Protein AF-A0A1B9KI71-F1 (afdb_monomer_lite)

Foldseek 3Di:
DDPVVLQVVLCDLFKQDFFDDPFKTKGFHVSVVCCCPVVVPPWDWAWDFDVVVVGDTTIMTMDTLVVVVVDPDPQWAADPGGIIHGRPDDDDPVVSVVVRVVVVVVNVVVVVD

pLDDT: mean 92.75, std 4.85, range [61.5, 97.44]

Sequence (113 aa):
MNITEKLKQSERIDNIYFYRERMFVQLYGVSLYLALEVLNLPLTIRIKRYKKLANKPILQAALLDKAMLNLDISGLTKTEFGYSLPNSRSVDLLVYRLWHDKQLKQLLFQERS

Radius of gyration: 13.67 Å; chains: 1; bounding box: 39×27×33 Å

Secondary structure (DSSP, 8-state):
--HHHHHHHHT-SSEEEEEEETTEEEE-HHHHHHHHHTS------EEEE-GGGTT-EEEEEEEEHHHHHTS--TT-EEETTEEEEE--SPP-HHHHHHHHHHHHHHHHHHTT-

Structure (mmCIF, N/CA/C/O backbone):
data_AF-A0A1B9KI71-F1
#
_entry.id   AF-A0A1B9KI71-F1
#
loop_
_atom_site.group_PDB
_atom_site.id
_atom_site.type_symbol
_atom_site.label_atom_id
_atom_site.label_alt_id
_atom_site.label_comp_id
_atom_site.label_asym_id
_atom_site.label_entity_id
_atom_site.label_seq_id
_atom_site.pdbx_PDB_ins_code
_atom_site.Cartn_x
_atom_site.Cartn_y
_atom_site.Cartn_z
_atom_site.occupancy
_atom_site.B_iso_or_equiv
_atom_site.auth_seq_id
_atom_site.auth_comp_id
_atom_site.auth_asym_id
_atom_site.auth_atom_id
_atom_site.pdbx_PDB_model_num
ATOM 1 N N . MET A 1 1 ? -1.049 -14.616 5.290 1.00 88.06 1 MET A N 1
ATOM 2 C CA . MET A 1 1 ? -1.067 -14.028 3.933 1.00 88.06 1 MET A CA 1
ATOM 3 C C . MET A 1 1 ? 0.348 -13.713 3.447 1.00 88.06 1 MET A C 1
ATOM 5 O O . MET A 1 1 ? 1.116 -13.091 4.180 1.00 88.06 1 MET A O 1
ATOM 9 N N . ASN A 1 2 ? 0.717 -14.162 2.247 1.00 92.31 2 ASN A N 1
ATOM 10 C CA . ASN A 1 2 ? 2.036 -13.955 1.638 1.00 92.31 2 ASN A CA 1
ATOM 11 C C . ASN A 1 2 ? 2.117 -12.635 0.835 1.00 92.31 2 ASN A C 1
ATOM 13 O O . ASN A 1 2 ? 1.109 -11.976 0.609 1.00 92.31 2 ASN A O 1
ATOM 17 N N . ILE A 1 3 ? 3.318 -12.221 0.406 1.00 93.38 3 ILE A N 1
ATOM 18 C CA . ILE A 1 3 ? 3.500 -10.932 -0.291 1.00 93.38 3 ILE A CA 1
ATOM 19 C C . ILE A 1 3 ? 2.774 -10.859 -1.644 1.00 93.38 3 ILE A C 1
ATOM 21 O O . ILE A 1 3 ? 2.236 -9.811 -1.976 1.00 93.38 3 ILE A O 1
ATOM 25 N N . THR A 1 4 ? 2.707 -11.952 -2.406 1.00 93.88 4 THR A N 1
ATOM 26 C CA . THR A 1 4 ? 2.015 -11.981 -3.704 1.00 93.88 4 THR A CA 1
ATOM 27 C C . THR A 1 4 ? 0.519 -11.743 -3.530 1.00 93.88 4 THR A C 1
ATOM 29 O O . THR A 1 4 ? -0.072 -10.942 -4.249 1.00 93.88 4 THR A O 1
ATOM 32 N N . GLU A 1 5 ? -0.082 -12.386 -2.528 1.00 94.81 5 GLU A N 1
ATOM 33 C CA . GLU A 1 5 ? -1.479 -12.162 -2.154 1.00 94.81 5 GLU A CA 1
ATOM 34 C C . GLU A 1 5 ? -1.703 -10.705 -1.742 1.00 94.81 5 GLU A C 1
ATOM 36 O O . GLU A 1 5 ? -2.700 -10.109 -2.144 1.00 94.81 5 GLU A O 1
ATOM 41 N N . LYS A 1 6 ? -0.781 -10.124 -0.956 1.00 95.31 6 LYS A N 1
ATOM 42 C CA . LYS A 1 6 ? -0.897 -8.740 -0.463 1.00 95.31 6 LYS A CA 1
ATOM 43 C C . LYS A 1 6 ? -0.898 -7.748 -1.609 1.00 95.31 6 LYS A C 1
ATOM 45 O O . LYS A 1 6 ? -1.751 -6.875 -1.649 1.00 95.31 6 LYS A O 1
ATOM 50 N N . LEU A 1 7 ? 0.007 -7.918 -2.570 1.00 94.38 7 LEU A N 1
ATOM 51 C CA . LEU A 1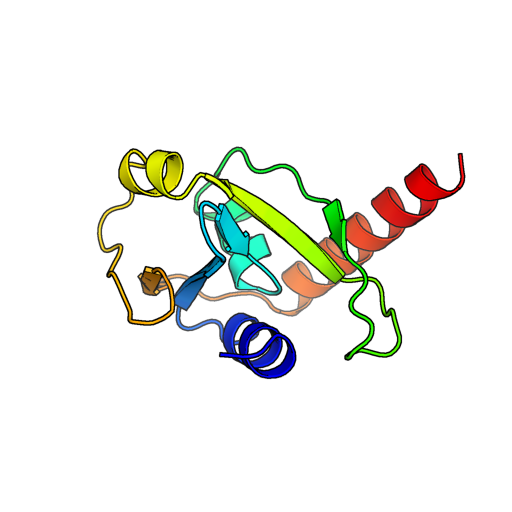 7 ? 0.055 -7.063 -3.754 1.00 94.38 7 LEU A CA 1
ATOM 52 C C . LEU A 1 7 ? -1.231 -7.176 -4.574 1.00 94.38 7 LEU A C 1
ATOM 54 O O . LEU A 1 7 ? -1.846 -6.157 -4.866 1.00 94.38 7 LEU A O 1
ATOM 58 N N . LYS A 1 8 ? -1.690 -8.403 -4.850 1.00 94.31 8 LYS A N 1
ATOM 59 C CA . LYS A 1 8 ? -2.925 -8.635 -5.612 1.00 94.31 8 LYS A CA 1
ATOM 60 C C . LYS A 1 8 ? -4.159 -8.049 -4.922 1.00 94.31 8 LYS A C 1
ATOM 62 O O . LYS A 1 8 ? -5.064 -7.556 -5.586 1.00 94.31 8 LYS A O 1
ATOM 67 N N . GLN A 1 9 ? -4.234 -8.126 -3.595 1.00 94.06 9 GLN A N 1
ATOM 68 C CA . GLN A 1 9 ? -5.343 -7.532 -2.852 1.00 94.06 9 GLN A CA 1
ATOM 69 C C . GLN A 1 9 ? -5.223 -6.003 -2.793 1.00 94.06 9 GLN A C 1
ATOM 71 O O . GLN A 1 9 ? -6.224 -5.330 -2.996 1.00 94.06 9 GLN A O 1
ATOM 76 N N . SER A 1 10 ? -4.024 -5.448 -2.607 1.00 91.94 10 SER A N 1
ATOM 77 C CA . SER A 1 10 ? -3.78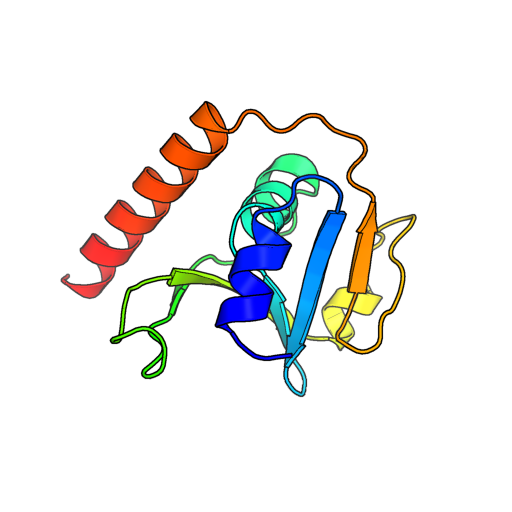3 -3.998 -2.639 1.00 91.94 10 SER A CA 1
ATOM 78 C C . SER A 1 10 ? -3.996 -3.338 -3.998 1.00 91.94 10 SER A C 1
ATOM 80 O O . SER A 1 10 ? -4.018 -2.113 -4.059 1.00 91.94 10 SER A O 1
ATOM 82 N N . GLU A 1 11 ? -4.099 -4.102 -5.083 1.00 87.75 11 GLU A N 1
ATOM 83 C CA . GLU A 1 11 ? -4.525 -3.599 -6.395 1.00 87.75 11 GLU A CA 1
ATOM 84 C C . GLU A 1 11 ? -6.042 -3.396 -6.477 1.00 87.75 11 GLU A C 1
ATOM 86 O O . GLU A 1 11 ? -6.521 -2.676 -7.355 1.00 87.75 11 GLU A O 1
ATOM 91 N N . ARG A 1 12 ? -6.813 -4.004 -5.566 1.00 87.25 12 ARG A N 1
ATOM 92 C CA . ARG A 1 12 ? -8.253 -3.774 -5.495 1.00 87.25 12 ARG A CA 1
ATOM 93 C C . ARG A 1 12 ? -8.515 -2.373 -4.953 1.00 87.25 12 ARG A C 1
ATOM 95 O O . ARG A 1 12 ? -7.891 -1.930 -3.993 1.00 87.25 12 ARG A O 1
ATOM 102 N N . ILE A 1 13 ? -9.464 -1.695 -5.584 1.00 88.12 13 ILE A N 1
ATOM 103 C CA . ILE A 1 13 ? -9.851 -0.317 -5.260 1.00 88.12 13 ILE A CA 1
ATOM 104 C C . ILE A 1 13 ? -10.987 -0.251 -4.232 1.00 88.12 13 ILE A C 1
ATOM 106 O O . ILE A 1 13 ? -11.455 0.834 -3.914 1.00 88.12 13 ILE A O 1
ATOM 110 N N . ASP A 1 14 ? -11.458 -1.401 -3.752 1.00 88.00 14 ASP A N 1
ATOM 111 C CA . ASP A 1 14 ? -12.607 -1.536 -2.855 1.00 88.00 14 ASP A CA 1
ATOM 112 C C . ASP A 1 14 ? -12.276 -1.135 -1.414 1.00 88.00 14 ASP A C 1
ATOM 114 O O . ASP A 1 14 ? -13.120 -0.597 -0.701 1.00 88.00 14 ASP A O 1
ATOM 118 N N . ASN A 1 15 ? -11.037 -1.370 -0.987 1.00 93.50 15 ASN A N 1
ATOM 119 C CA . ASN A 1 15 ? -10.572 -1.046 0.348 1.00 93.50 15 ASN A CA 1
ATOM 120 C C . ASN A 1 15 ? -9.118 -0.565 0.339 1.00 93.50 15 ASN A C 1
ATOM 122 O O . ASN A 1 15 ? -8.309 -0.894 -0.530 1.00 93.50 15 ASN A O 1
ATOM 126 N N . ILE A 1 16 ? -8.764 0.160 1.392 1.00 95.19 16 ILE A N 1
ATOM 127 C CA . ILE A 1 16 ? -7.383 0.432 1.770 1.00 95.19 16 ILE A CA 1
ATOM 128 C C . ILE A 1 16 ? -6.967 -0.653 2.761 1.00 95.19 16 ILE A C 1
ATOM 130 O O . ILE A 1 16 ? -7.503 -0.735 3.869 1.00 95.19 16 ILE A O 1
ATOM 134 N N . TYR A 1 17 ? -6.033 -1.509 2.348 1.00 96.69 17 TYR A N 1
ATOM 135 C CA . TYR A 1 17 ? -5.566 -2.642 3.141 1.00 96.69 17 TYR A CA 1
ATOM 136 C C . TYR A 1 17 ? -4.257 -2.321 3.859 1.00 96.69 17 TYR A C 1
ATOM 138 O O . TYR A 1 17 ? -3.255 -1.959 3.243 1.00 96.69 17 TYR A O 1
ATOM 146 N N . PHE A 1 18 ? -4.260 -2.525 5.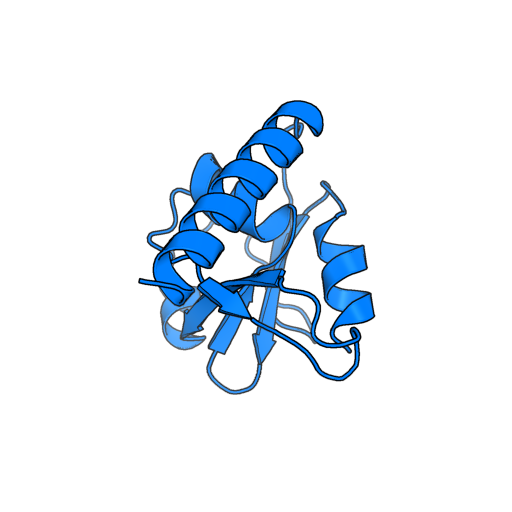169 1.00 96.38 18 PHE A N 1
ATOM 147 C CA . PHE A 1 18 ? -3.155 -2.274 6.082 1.00 96.38 18 PHE A CA 1
ATOM 148 C C . PHE A 1 18 ? -2.658 -3.614 6.632 1.00 96.38 18 PHE A C 1
ATOM 150 O O . PHE A 1 18 ? -3.279 -4.194 7.522 1.00 96.38 18 PHE A O 1
ATOM 157 N N . TYR A 1 19 ? -1.541 -4.138 6.126 1.00 97.00 19 TYR A N 1
ATOM 158 C CA . TYR A 1 19 ? -1.079 -5.478 6.499 1.00 97.00 19 TYR A CA 1
ATOM 159 C C . TYR A 1 19 ? -0.200 -5.469 7.736 1.00 97.00 19 TYR A C 1
ATOM 161 O O . TYR A 1 19 ? 0.921 -4.956 7.705 1.00 97.00 19 TYR A O 1
ATOM 169 N N . ARG A 1 20 ? -0.649 -6.126 8.800 1.00 95.56 20 ARG A N 1
ATOM 170 C CA . ARG A 1 20 ? 0.164 -6.310 9.995 1.00 95.56 20 ARG A CA 1
ATOM 171 C C . ARG A 1 20 ? 1.276 -7.328 9.738 1.00 95.56 20 ARG A C 1
ATOM 173 O O . ARG A 1 20 ? 1.058 -8.432 9.247 1.00 95.56 20 ARG A O 1
ATOM 180 N N . GLU A 1 21 ? 2.485 -6.933 10.101 1.00 93.62 21 GLU A N 1
ATOM 181 C CA . GLU A 1 21 ? 3.724 -7.697 10.027 1.00 93.62 21 GLU A CA 1
ATOM 182 C C . GLU A 1 21 ? 4.494 -7.476 11.331 1.00 93.62 21 GLU A C 1
ATOM 184 O O . GLU A 1 21 ? 5.206 -6.480 11.504 1.00 93.62 21 GLU A O 1
ATOM 189 N N . ARG A 1 22 ? 4.333 -8.409 12.276 1.00 91.38 22 ARG A N 1
ATOM 190 C CA . ARG A 1 22 ? 4.821 -8.283 13.660 1.00 91.38 22 ARG A CA 1
ATOM 191 C C . ARG A 1 22 ? 4.276 -7.010 14.328 1.00 91.38 22 ARG A C 1
ATOM 193 O O . ARG A 1 22 ? 3.084 -6.955 14.616 1.00 91.38 22 ARG A O 1
ATOM 200 N N . MET A 1 23 ? 5.147 -6.029 14.576 1.00 93.56 23 MET A N 1
ATOM 201 C CA . MET A 1 23 ? 4.845 -4.745 15.226 1.00 93.56 23 MET A CA 1
ATOM 202 C C . MET A 1 23 ? 4.571 -3.606 14.237 1.00 93.56 23 MET A C 1
ATOM 204 O O . MET A 1 23 ? 4.325 -2.479 14.660 1.00 93.56 23 MET A O 1
ATOM 208 N N . PHE A 1 24 ? 4.652 -3.880 12.934 1.00 95.06 24 PHE A N 1
ATOM 209 C CA . PHE A 1 24 ? 4.444 -2.892 11.886 1.00 95.06 24 PHE A CA 1
ATOM 210 C C . PHE A 1 24 ? 3.168 -3.180 11.113 1.00 95.06 24 PHE A C 1
ATOM 212 O O . PHE A 1 24 ? 2.750 -4.326 10.976 1.00 95.06 24 PHE A O 1
ATOM 219 N N . VAL A 1 25 ? 2.614 -2.133 10.531 1.00 95.69 25 VAL A N 1
ATOM 220 C CA . VAL A 1 25 ? 1.563 -2.172 9.526 1.00 95.69 25 VAL A CA 1
ATOM 221 C C . VAL A 1 25 ? 2.178 -1.702 8.216 1.00 95.69 25 VAL A C 1
ATOM 223 O O . VAL A 1 25 ? 2.875 -0.691 8.196 1.00 95.69 25 VAL A O 1
ATOM 226 N N . GLN A 1 26 ? 1.993 -2.464 7.141 1.00 97.00 26 GLN A N 1
ATOM 227 C CA . GLN A 1 26 ? 2.604 -2.230 5.834 1.00 97.00 26 GLN A CA 1
ATOM 228 C C . GLN A 1 26 ? 1.530 -1.998 4.772 1.00 97.00 26 GLN A C 1
ATOM 230 O O . GLN A 1 26 ? 0.513 -2.688 4.746 1.00 97.00 26 GLN A O 1
ATOM 235 N N . LEU A 1 27 ? 1.804 -1.054 3.878 1.00 96.94 27 LEU A N 1
ATOM 236 C CA . LEU A 1 27 ? 0.952 -0.681 2.753 1.00 96.94 27 LEU A CA 1
ATOM 237 C C . LEU A 1 27 ? 1.709 -0.884 1.439 1.00 96.94 27 LEU A C 1
ATOM 239 O O . LEU A 1 27 ? 2.919 -0.646 1.379 1.00 96.94 27 LEU A O 1
ATOM 243 N N . TYR A 1 28 ? 0.980 -1.285 0.398 1.00 96.88 28 TYR A N 1
ATOM 244 C CA . TYR A 1 28 ? 1.486 -1.490 -0.961 1.00 96.88 28 TYR A CA 1
ATOM 245 C C . TYR A 1 28 ? 0.452 -1.031 -1.994 1.00 96.88 28 TYR A C 1
ATOM 247 O O . TYR A 1 28 ? -0.699 -0.767 -1.647 1.00 96.88 28 TYR A O 1
ATOM 255 N N . GLY A 1 29 ? 0.847 -1.004 -3.269 1.00 95.19 29 GLY A N 1
ATOM 256 C CA . GLY A 1 29 ? -0.087 -0.896 -4.392 1.00 95.19 29 GLY A CA 1
ATOM 257 C C . GLY A 1 29 ? -0.992 0.336 -4.322 1.00 95.19 29 GLY A C 1
ATOM 258 O O . GLY A 1 29 ? -0.546 1.421 -3.943 1.00 95.19 29 GLY A O 1
ATOM 259 N N . VAL A 1 30 ? -2.266 0.157 -4.675 1.00 95.69 30 VAL A N 1
ATOM 260 C CA . VAL A 1 30 ? -3.277 1.221 -4.616 1.00 95.69 30 VAL A CA 1
ATOM 261 C C . VAL A 1 30 ? -3.584 1.603 -3.169 1.00 95.69 30 VAL A C 1
ATOM 263 O O . VAL A 1 30 ? -3.758 2.781 -2.881 1.00 95.69 30 VAL A O 1
ATOM 266 N N . SER A 1 31 ? -3.567 0.655 -2.226 1.00 96.19 31 SER A N 1
ATOM 267 C CA . SER A 1 31 ? -3.766 0.976 -0.805 1.00 96.19 31 SER A CA 1
ATOM 268 C C . SER A 1 31 ? -2.733 1.985 -0.282 1.00 96.19 31 SER A C 1
ATOM 270 O O . SER A 1 31 ? -3.090 2.896 0.456 1.00 96.19 31 SER A O 1
ATOM 272 N N . LEU A 1 32 ? -1.465 1.871 -0.694 1.00 97.12 32 LEU A N 1
ATOM 273 C CA . LEU A 1 32 ? -0.426 2.848 -0.353 1.00 97.12 32 LEU A CA 1
ATOM 274 C C . LEU A 1 32 ? -0.717 4.227 -0.955 1.00 97.12 32 LEU A C 1
ATOM 276 O O . LEU A 1 32 ? -0.608 5.230 -0.256 1.00 97.12 32 LEU A O 1
ATOM 280 N N . TYR A 1 33 ? -1.096 4.263 -2.232 1.00 96.38 33 TYR A N 1
ATOM 281 C CA . TYR A 1 33 ? -1.470 5.499 -2.916 1.00 96.38 33 TYR A CA 1
ATOM 282 C C . TYR A 1 33 ? -2.627 6.207 -2.200 1.00 96.38 33 TYR A C 1
ATOM 284 O O . TYR A 1 33 ? -2.517 7.379 -1.858 1.00 96.38 33 TYR A O 1
ATOM 292 N N . LEU A 1 34 ? -3.703 5.4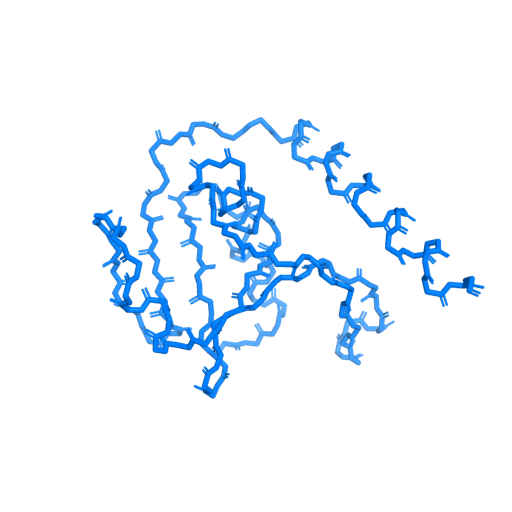83 -1.885 1.00 94.81 34 LEU A N 1
ATOM 293 C CA . LEU A 1 34 ? -4.865 6.051 -1.201 1.00 94.81 34 LEU A CA 1
ATOM 294 C C . LEU A 1 34 ? -4.542 6.494 0.230 1.00 94.81 34 LEU A C 1
ATOM 296 O O . LEU A 1 34 ? -5.002 7.545 0.669 1.00 94.81 34 LEU A O 1
ATOM 300 N N . ALA A 1 35 ? -3.721 5.736 0.956 1.00 94.31 35 ALA A N 1
ATOM 301 C CA . ALA A 1 35 ? -3.283 6.125 2.293 1.00 94.31 35 ALA A CA 1
ATOM 302 C C . ALA A 1 35 ? -2.545 7.477 2.301 1.00 94.31 35 ALA A C 1
ATOM 304 O O . ALA A 1 35 ? -2.684 8.246 3.247 1.00 94.31 35 ALA A O 1
ATOM 305 N N . LEU A 1 36 ? -1.786 7.779 1.250 1.00 94.44 36 LEU A N 1
ATOM 306 C CA . LEU A 1 36 ? -1.040 9.029 1.133 1.00 94.44 36 LEU A CA 1
ATOM 307 C C . LEU A 1 36 ? -1.889 10.163 0.562 1.00 94.44 36 LEU A C 1
ATOM 309 O O . LEU A 1 36 ? -1.964 11.227 1.155 1.00 94.44 36 LEU A O 1
ATOM 313 N N . GLU A 1 37 ? -2.557 9.939 -0.566 1.00 91.88 37 GLU A N 1
ATOM 314 C CA . GLU A 1 37 ? -3.207 11.020 -1.318 1.00 91.88 37 GLU A CA 1
ATOM 315 C C . GLU A 1 37 ? -4.641 11.298 -0.848 1.00 91.88 37 GLU A C 1
ATOM 317 O O . GLU A 1 37 ? -5.147 12.407 -0.998 1.00 91.88 37 GLU A O 1
ATOM 322 N N . VAL A 1 38 ? -5.325 10.292 -0.292 1.00 88.31 38 VAL A N 1
ATOM 323 C CA . VAL A 1 38 ? -6.729 10.415 0.138 1.00 88.31 38 VAL A CA 1
ATOM 324 C C . VAL A 1 38 ? -6.836 10.578 1.644 1.00 88.31 38 VAL A C 1
ATOM 326 O O . VAL A 1 38 ? -7.580 11.439 2.109 1.00 88.31 38 VAL A O 1
ATOM 329 N N . LEU A 1 39 ? -6.108 9.757 2.401 1.00 90.19 39 LEU A N 1
ATOM 330 C CA . LEU A 1 39 ? -6.114 9.820 3.864 1.00 90.19 39 LEU A CA 1
ATOM 331 C C . LEU A 1 39 ? -5.074 10.800 4.428 1.00 90.19 39 LEU A C 1
ATOM 333 O O . LEU A 1 39 ? -5.089 11.055 5.628 1.00 90.19 39 LEU A O 1
ATOM 337 N N . ASN A 1 40 ? -4.184 11.337 3.584 1.00 90.88 40 ASN A N 1
ATOM 338 C CA . ASN A 1 40 ? -3.107 12.250 3.976 1.00 90.88 40 ASN A CA 1
ATOM 339 C C . ASN A 1 40 ? -2.261 11.719 5.147 1.00 90.88 40 ASN A C 1
ATOM 341 O O . ASN A 1 40 ? -1.873 12.464 6.050 1.00 90.88 40 ASN A O 1
ATOM 345 N N . LEU A 1 41 ? -2.009 10.404 5.169 1.00 92.12 41 LEU A N 1
ATOM 346 C CA . LEU A 1 41 ? -1.218 9.806 6.235 1.00 92.12 41 LEU A CA 1
ATOM 347 C C . LEU A 1 41 ? 0.255 10.207 6.077 1.00 92.12 41 LEU A C 1
ATOM 349 O O . LEU A 1 41 ? 0.797 10.100 4.976 1.00 92.12 41 LEU A O 1
ATOM 353 N N . PRO A 1 42 ? 0.943 10.600 7.164 1.00 90.06 42 PRO A N 1
ATOM 354 C CA . PRO A 1 42 ? 2.334 11.046 7.118 1.00 90.06 42 PRO A CA 1
ATOM 355 C C . PRO A 1 42 ? 3.290 9.848 7.019 1.00 90.06 42 PRO A C 1
ATOM 357 O O . PRO A 1 42 ? 4.023 9.524 7.954 1.00 90.06 42 PRO A O 1
ATOM 360 N N . LEU A 1 43 ? 3.246 9.133 5.896 1.00 93.81 43 LEU A N 1
ATOM 361 C CA . LEU A 1 43 ? 4.010 7.912 5.673 1.00 93.81 43 LEU A CA 1
ATOM 362 C C . LEU A 1 43 ? 5.182 8.158 4.721 1.00 93.81 43 LEU A C 1
ATOM 364 O O . LEU A 1 43 ? 5.027 8.725 3.643 1.00 93.81 43 LEU A O 1
ATOM 368 N N . THR A 1 44 ? 6.358 7.646 5.076 1.00 94.56 44 THR A N 1
ATOM 369 C CA . THR A 1 44 ? 7.523 7.668 4.184 1.00 94.56 44 THR A CA 1
ATOM 370 C C . THR A 1 44 ? 7.486 6.475 3.232 1.00 94.56 44 THR A C 1
ATOM 372 O O . THR A 1 44 ? 7.502 5.317 3.667 1.00 94.56 44 THR A O 1
ATOM 375 N N . ILE A 1 45 ? 7.475 6.750 1.925 1.00 96.94 45 ILE A N 1
ATOM 376 C CA . ILE A 1 45 ? 7.602 5.724 0.885 1.00 96.94 45 ILE A CA 1
ATOM 377 C C . ILE A 1 45 ? 9.055 5.251 0.821 1.00 96.94 45 ILE A C 1
ATOM 379 O O . ILE A 1 45 ? 9.991 6.046 0.855 1.00 96.94 45 ILE A O 1
ATOM 383 N N . ARG A 1 46 ? 9.243 3.942 0.682 1.00 96.38 46 ARG A N 1
ATOM 384 C CA . ARG A 1 46 ? 10.539 3.307 0.446 1.00 96.38 46 ARG A CA 1
ATOM 385 C C . ARG A 1 46 ? 10.423 2.184 -0.572 1.00 96.38 46 ARG A C 1
ATOM 387 O O . ARG A 1 46 ? 9.341 1.637 -0.792 1.00 96.38 46 ARG A O 1
ATOM 394 N N . ILE A 1 47 ? 11.560 1.794 -1.138 1.00 96.88 47 ILE A N 1
ATOM 395 C CA . ILE A 1 47 ? 11.665 0.587 -1.956 1.00 96.88 47 ILE A CA 1
ATOM 396 C C . ILE A 1 47 ? 11.923 -0.612 -1.050 1.00 96.88 47 ILE A C 1
ATOM 398 O O . ILE A 1 47 ? 12.755 -0.580 -0.144 1.00 96.88 47 ILE A O 1
ATOM 402 N N . LYS A 1 48 ? 11.227 -1.711 -1.328 1.00 94.69 48 LYS A N 1
ATOM 403 C CA . LYS A 1 48 ? 11.513 -3.016 -0.744 1.00 94.69 48 LYS A CA 1
ATOM 404 C C . LYS A 1 48 ? 11.650 -4.063 -1.838 1.00 94.69 48 LYS A C 1
ATOM 406 O O . LYS A 1 48 ? 10.867 -4.094 -2.782 1.00 94.69 48 LYS A O 1
ATOM 411 N N . ARG A 1 49 ? 12.640 -4.943 -1.692 1.00 95.56 49 ARG A N 1
ATOM 412 C CA . ARG A 1 49 ? 12.888 -6.068 -2.599 1.00 95.56 49 ARG A CA 1
ATOM 413 C C . ARG A 1 49 ? 12.623 -7.370 -1.862 1.00 95.56 49 ARG A C 1
ATOM 415 O O . ARG A 1 49 ? 13.154 -7.600 -0.778 1.00 95.56 49 ARG A O 1
ATOM 422 N N . TYR A 1 50 ? 11.782 -8.216 -2.442 1.00 91.50 50 TYR A N 1
ATOM 423 C CA . TYR A 1 50 ? 11.441 -9.518 -1.874 1.00 91.50 50 TYR A CA 1
ATOM 424 C C . TYR A 1 50 ? 12.048 -10.627 -2.734 1.00 91.50 50 TYR A C 1
ATOM 426 O O . TYR A 1 50 ? 11.774 -10.693 -3.931 1.00 91.50 50 TYR A O 1
ATOM 434 N N . LYS A 1 51 ? 12.795 -11.557 -2.119 1.00 91.81 51 LYS A N 1
ATOM 435 C CA . LYS A 1 51 ? 13.388 -12.713 -2.826 1.00 91.81 51 LYS A CA 1
ATOM 436 C C . LYS A 1 51 ? 12.342 -13.526 -3.599 1.00 91.81 51 LYS A C 1
ATOM 438 O O . LYS A 1 51 ? 12.574 -13.898 -4.741 1.00 91.81 51 LYS A O 1
ATOM 443 N N . LYS A 1 52 ? 11.157 -13.723 -3.003 1.00 91.31 52 LYS A N 1
ATOM 444 C CA . LYS A 1 52 ? 10.011 -14.430 -3.613 1.00 91.31 52 LYS A CA 1
ATOM 445 C C . LYS A 1 52 ? 9.446 -13.750 -4.868 1.00 91.31 52 LYS A C 1
ATOM 447 O O . LYS A 1 52 ? 8.676 -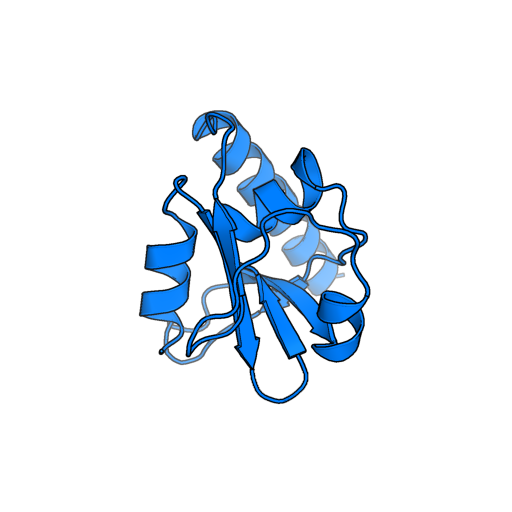14.369 -5.585 1.00 91.31 52 LYS A O 1
ATOM 452 N N . LEU A 1 53 ? 9.812 -12.494 -5.116 1.00 92.12 53 LEU A N 1
ATOM 453 C CA . LEU A 1 53 ? 9.385 -11.696 -6.266 1.00 92.12 53 LEU A CA 1
ATOM 454 C C . LEU A 1 53 ? 10.584 -11.343 -7.155 1.00 92.12 53 LEU A C 1
ATOM 456 O O . LEU A 1 53 ? 10.655 -10.238 -7.686 1.00 92.12 53 LEU A O 1
ATOM 460 N N . ALA A 1 54 ? 11.564 -12.250 -7.243 1.00 94.88 54 ALA A N 1
ATOM 461 C CA . ALA A 1 54 ? 12.798 -12.071 -8.011 1.00 94.88 54 ALA A CA 1
ATOM 462 C C . ALA A 1 54 ? 13.532 -10.749 -7.698 1.00 94.88 54 ALA A C 1
ATOM 464 O O . ALA A 1 54 ? 14.139 -10.139 -8.571 1.00 94.88 54 ALA A O 1
ATOM 465 N N . ASN A 1 55 ? 13.453 -10.281 -6.444 1.00 93.31 55 ASN A N 1
ATOM 466 C CA . ASN A 1 55 ? 14.010 -9.001 -5.993 1.00 93.31 55 ASN A CA 1
ATOM 467 C C . ASN A 1 55 ? 13.501 -7.765 -6.761 1.00 93.31 55 ASN A C 1
ATOM 469 O O . ASN A 1 55 ? 14.157 -6.720 -6.738 1.00 93.31 55 ASN A O 1
ATOM 473 N N . LYS A 1 56 ? 12.319 -7.844 -7.386 1.00 93.75 56 LYS A N 1
ATOM 474 C CA . LYS A 1 56 ? 11.663 -6.688 -8.006 1.00 93.75 56 LYS A CA 1
ATOM 475 C C . LYS A 1 56 ? 11.477 -5.567 -6.966 1.00 93.75 56 LYS A C 1
ATOM 477 O O . LYS A 1 56 ? 11.044 -5.863 -5.845 1.00 93.75 56 LYS A O 1
ATOM 482 N N . PRO A 1 57 ? 11.799 -4.301 -7.301 1.00 95.44 57 PRO A N 1
ATOM 483 C CA . PRO A 1 57 ? 11.575 -3.180 -6.401 1.00 95.44 57 PRO A CA 1
ATOM 484 C C . PRO A 1 57 ? 10.076 -2.900 -6.284 1.00 95.44 57 PRO A C 1
ATOM 486 O O . PRO A 1 57 ? 9.361 -2.825 -7.284 1.00 95.44 57 PRO A O 1
ATOM 489 N N . ILE A 1 58 ? 9.604 -2.773 -5.049 1.00 95.94 58 ILE A N 1
ATOM 490 C CA . ILE A 1 58 ? 8.199 -2.543 -4.717 1.00 95.94 58 ILE A CA 1
ATOM 491 C C . ILE A 1 58 ? 8.116 -1.335 -3.801 1.00 95.94 58 ILE A C 1
ATOM 493 O O . ILE A 1 58 ? 8.845 -1.263 -2.809 1.00 95.94 58 ILE A O 1
ATOM 497 N N . LEU A 1 59 ? 7.209 -0.414 -4.119 1.00 97.25 59 LEU A N 1
ATOM 498 C CA . LEU A 1 59 ? 6.892 0.696 -3.234 1.00 97.25 59 LEU A CA 1
ATOM 499 C C . LEU A 1 59 ? 6.150 0.192 -2.001 1.00 97.25 59 LEU A C 1
ATOM 501 O O . LEU A 1 59 ? 5.192 -0.579 -2.088 1.00 97.25 59 LEU A O 1
ATOM 505 N N . GLN A 1 60 ? 6.613 0.645 -0.848 1.00 97.00 60 GLN A N 1
ATOM 506 C CA . GLN A 1 60 ? 6.063 0.294 0.444 1.00 97.00 60 GLN A CA 1
ATOM 507 C C . GLN A 1 60 ? 6.090 1.521 1.351 1.00 97.00 60 GLN A C 1
ATOM 509 O O . GLN A 1 60 ? 7.059 2.273 1.336 1.00 97.00 60 GLN A O 1
ATOM 514 N N . ALA A 1 61 ? 5.105 1.644 2.233 1.00 97.38 61 ALA A N 1
ATOM 515 C CA . ALA A 1 61 ? 5.284 2.369 3.484 1.00 97.38 61 ALA A CA 1
ATOM 516 C C . ALA A 1 61 ? 4.967 1.477 4.687 1.00 97.38 61 ALA A C 1
ATOM 518 O O . ALA A 1 61 ? 4.343 0.415 4.560 1.00 97.38 61 ALA A O 1
ATOM 519 N N . ALA A 1 62 ? 5.446 1.882 5.859 1.00 95.62 62 ALA A N 1
ATOM 520 C CA . ALA A 1 62 ? 5.109 1.218 7.104 1.00 95.62 62 ALA A CA 1
ATOM 521 C C . ALA A 1 62 ? 4.960 2.210 8.249 1.00 95.62 62 ALA A C 1
ATOM 523 O O . ALA A 1 62 ? 5.657 3.218 8.297 1.00 95.62 62 ALA A O 1
ATOM 524 N N . LEU A 1 63 ? 4.114 1.844 9.202 1.00 94.62 63 LEU A N 1
ATOM 525 C CA . LEU A 1 63 ? 3.981 2.498 10.494 1.00 94.62 63 LEU A CA 1
ATOM 526 C C . LEU A 1 63 ? 3.952 1.449 11.605 1.00 94.62 63 LEU A C 1
ATOM 528 O O . LEU A 1 63 ? 3.797 0.256 11.341 1.00 94.62 63 LEU A O 1
ATOM 532 N N . LEU A 1 64 ? 4.128 1.876 12.851 1.00 94.69 64 LEU A N 1
ATOM 533 C CA . LEU A 1 64 ? 3.941 0.992 13.999 1.00 94.69 64 LEU A CA 1
ATOM 534 C C . LEU A 1 64 ? 2.457 0.635 14.142 1.00 94.69 64 LEU A C 1
ATOM 536 O O . LEU A 1 64 ? 1.599 1.498 13.993 1.00 94.69 64 LEU A O 1
ATOM 540 N N . ASP A 1 65 ? 2.159 -0.614 14.502 1.00 92.62 65 ASP A N 1
ATOM 541 C CA . ASP A 1 65 ? 0.784 -1.081 14.751 1.00 92.62 65 ASP A CA 1
ATOM 542 C C . ASP A 1 65 ? 0.095 -0.220 15.822 1.00 92.62 65 ASP A C 1
ATOM 544 O O . ASP A 1 65 ? -1.044 0.204 15.668 1.00 92.62 65 ASP A O 1
ATOM 548 N N . LYS A 1 66 ? 0.844 0.162 16.864 1.00 90.12 66 LYS A N 1
ATOM 549 C CA . LYS A 1 66 ? 0.368 1.105 17.885 1.00 90.12 66 LYS A CA 1
ATOM 550 C C . LYS A 1 66 ? 0.033 2.486 17.317 1.00 90.12 66 LYS A C 1
ATOM 552 O O . LYS A 1 66 ? -0.930 3.093 17.758 1.00 90.12 66 LYS A O 1
ATOM 557 N N . ALA A 1 67 ? 0.820 2.979 16.359 1.00 89.94 67 ALA A N 1
ATOM 558 C CA . ALA A 1 67 ? 0.547 4.266 15.729 1.00 89.94 67 ALA A CA 1
ATOM 559 C C . ALA A 1 67 ? -0.726 4.198 14.876 1.00 89.94 67 ALA A C 1
ATOM 561 O O . ALA A 1 67 ? -1.491 5.150 14.890 1.00 89.94 67 ALA A O 1
ATOM 562 N N . MET A 1 68 ? -0.987 3.063 14.214 1.00 88.81 68 MET A N 1
ATOM 563 C CA . MET A 1 68 ? -2.214 2.838 13.440 1.00 88.81 68 MET A CA 1
ATOM 564 C C . MET A 1 68 ? -3.473 2.964 14.307 1.00 88.81 68 MET A C 1
ATOM 566 O O . MET A 1 68 ? -4.439 3.587 13.887 1.00 88.81 68 MET A O 1
ATOM 570 N N . LEU A 1 69 ? -3.446 2.410 15.523 1.00 84.44 69 LEU A N 1
ATOM 571 C CA . LEU A 1 69 ? -4.572 2.476 16.465 1.00 84.44 69 LEU A CA 1
ATOM 572 C C . LEU A 1 69 ? -4.846 3.889 16.996 1.00 84.44 69 LEU A C 1
ATOM 574 O O . LEU A 1 69 ? -5.942 4.148 17.479 1.00 84.44 69 LEU A O 1
ATOM 578 N N . ASN A 1 70 ? -3.860 4.781 16.910 1.00 88.00 70 ASN A N 1
ATOM 579 C CA . ASN A 1 70 ? -3.992 6.175 17.324 1.00 88.00 70 ASN A CA 1
ATOM 580 C C . ASN A 1 70 ? -4.411 7.095 16.168 1.00 88.00 70 ASN A C 1
ATOM 582 O O . ASN A 1 70 ? -4.602 8.288 16.392 1.00 88.00 70 ASN A O 1
ATOM 586 N N . LEU A 1 71 ? -4.502 6.581 14.936 1.00 86.25 71 LEU A N 1
ATOM 587 C CA . LEU A 1 71 ? -5.015 7.358 13.814 1.00 86.25 71 LEU A CA 1
ATOM 588 C C . LEU A 1 71 ? -6.534 7.470 13.944 1.00 86.25 71 LEU A C 1
ATOM 590 O O . LEU A 1 71 ? -7.224 6.458 14.067 1.00 86.25 71 LEU A O 1
ATOM 594 N N . ASP A 1 72 ? -7.050 8.693 13.859 1.00 84.06 72 ASP A N 1
ATOM 595 C CA . ASP A 1 72 ? -8.489 8.959 13.836 1.00 84.06 72 ASP A CA 1
ATOM 596 C C . ASP A 1 72 ? -9.068 8.655 12.442 1.00 84.06 72 ASP A C 1
ATOM 598 O O . ASP A 1 72 ? -9.350 9.540 11.635 1.00 84.06 72 ASP A O 1
ATOM 602 N N . ILE A 1 73 ? -9.144 7.362 12.111 1.00 86.56 73 ILE A N 1
ATOM 603 C CA . ILE A 1 73 ? -9.684 6.860 10.845 1.00 86.56 73 ILE A CA 1
ATOM 604 C C . ILE A 1 73 ? -11.014 6.167 11.130 1.00 86.56 73 ILE A C 1
ATOM 606 O O . ILE A 1 73 ? -11.064 4.989 11.498 1.00 86.56 73 ILE A O 1
ATOM 610 N N . SER A 1 74 ? -12.107 6.896 10.919 1.00 86.81 74 SER A N 1
ATOM 611 C CA . SER A 1 74 ? -13.456 6.337 11.017 1.00 86.81 74 SER A CA 1
ATOM 612 C C . SER A 1 74 ? -13.668 5.206 10.004 1.00 86.81 74 SER A C 1
ATOM 614 O O . SER A 1 74 ? -13.258 5.304 8.849 1.00 86.81 74 SER A O 1
ATOM 616 N N . GLY A 1 75 ? -14.311 4.119 10.439 1.00 88.19 75 GLY A N 1
ATOM 617 C CA . GLY A 1 75 ? -14.610 2.954 9.597 1.00 88.19 75 GLY A CA 1
ATOM 618 C C . GLY A 1 75 ? -13.463 1.948 9.442 1.00 88.19 75 GLY A C 1
ATOM 619 O O . GLY A 1 75 ? -13.617 0.954 8.726 1.00 88.19 75 GLY A O 1
ATOM 620 N N . LEU A 1 76 ? -12.325 2.160 10.112 1.00 92.69 76 LEU A N 1
ATOM 621 C CA . LEU A 1 76 ? -11.233 1.192 10.114 1.00 92.69 76 LEU A CA 1
ATOM 622 C C . LEU A 1 76 ? -11.670 -0.106 10.807 1.00 92.69 76 LEU A C 1
ATOM 624 O O . LEU A 1 76 ? -11.997 -0.127 11.991 1.00 92.69 76 LEU A O 1
ATOM 628 N N . THR A 1 77 ? -11.631 -1.212 10.071 1.00 93.88 77 THR A N 1
ATOM 629 C CA . THR A 1 77 ? -12.018 -2.536 10.566 1.00 93.88 77 THR A CA 1
ATOM 630 C C . THR A 1 77 ? -10.785 -3.409 10.746 1.00 93.88 77 THR A C 1
ATOM 632 O O . THR A 1 77 ? -9.946 -3.511 9.850 1.00 93.88 77 THR A O 1
ATOM 635 N N . LYS A 1 78 ? -10.661 -4.070 11.899 1.00 93.50 78 LYS A N 1
ATOM 636 C CA . LYS A 1 78 ? -9.583 -5.032 12.149 1.00 93.50 78 LYS A CA 1
ATOM 637 C C . LYS A 1 78 ? -9.890 -6.368 11.470 1.00 93.50 78 LYS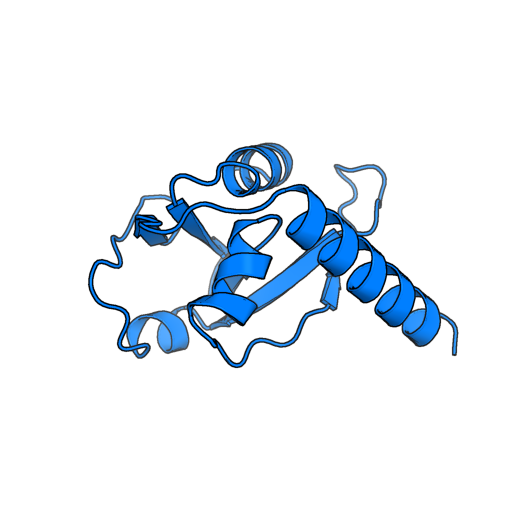 A C 1
ATOM 639 O O . LYS A 1 78 ? -11.006 -6.869 11.553 1.00 93.50 78 LYS A O 1
ATOM 644 N N . THR A 1 79 ? -8.885 -6.960 10.837 1.00 93.00 79 THR A N 1
ATOM 645 C CA . THR A 1 79 ? -8.964 -8.258 10.151 1.00 93.00 79 THR A CA 1
ATOM 646 C C . THR A 1 79 ? -7.904 -9.216 10.696 1.00 93.00 79 THR A C 1
ATOM 648 O O . THR A 1 79 ? -7.019 -8.813 11.454 1.00 93.00 79 THR A O 1
ATOM 651 N N . GLU A 1 80 ? -7.943 -10.485 10.281 1.00 92.19 80 GLU A N 1
ATOM 652 C CA . GLU A 1 80 ? -6.906 -11.473 10.626 1.00 92.19 80 GLU A CA 1
ATOM 653 C C . GLU A 1 80 ? -5.499 -11.022 10.185 1.00 92.19 80 GLU A C 1
ATOM 655 O O . GLU A 1 80 ? -4.503 -11.303 10.850 1.00 92.19 80 GLU A O 1
ATOM 660 N N . PHE A 1 81 ? -5.407 -10.270 9.082 1.00 93.00 81 PHE A N 1
ATOM 661 C CA . PHE A 1 81 ? -4.135 -9.873 8.474 1.00 93.00 81 PHE A CA 1
ATOM 662 C C . PHE A 1 81 ? -3.733 -8.418 8.751 1.00 93.00 81 PHE A C 1
ATOM 664 O O . PHE A 1 81 ? -2.708 -7.972 8.231 1.00 93.00 81 PHE A O 1
ATOM 671 N N . GLY A 1 82 ? -4.494 -7.683 9.566 1.00 95.31 82 GLY A N 1
ATOM 672 C CA . GLY A 1 82 ? -4.227 -6.287 9.918 1.00 95.31 82 GLY A CA 1
ATOM 673 C C . GLY A 1 82 ? -5.506 -5.462 9.972 1.00 95.31 82 GLY A C 1
ATOM 674 O O . GLY A 1 82 ? -6.352 -5.714 10.825 1.00 95.31 82 GLY A O 1
ATOM 675 N N . TYR A 1 83 ? -5.657 -4.491 9.072 1.00 95.44 83 TYR A N 1
ATOM 676 C CA . TYR A 1 83 ? -6.823 -3.608 9.022 1.00 95.44 83 TYR A CA 1
ATOM 677 C C . TYR A 1 83 ? -7.287 -3.372 7.584 1.00 95.44 83 TYR A C 1
ATOM 679 O O . TYR A 1 83 ? -6.506 -3.470 6.636 1.00 95.44 83 TYR A O 1
ATOM 687 N N . SER A 1 84 ? -8.561 -3.047 7.428 1.00 95.38 84 SER A N 1
ATOM 688 C CA . SER A 1 84 ? -9.169 -2.646 6.165 1.00 95.38 84 SER A CA 1
ATOM 689 C C . SER A 1 84 ? -10.050 -1.429 6.382 1.00 95.38 84 SER A C 1
ATOM 691 O O . SER A 1 84 ? -10.782 -1.360 7.369 1.00 95.38 84 SER A O 1
ATOM 693 N N . LEU A 1 85 ? -10.008 -0.497 5.440 1.00 95.06 85 LEU A N 1
ATOM 694 C CA . LEU A 1 85 ? -10.912 0.642 5.389 1.00 95.06 85 LEU A CA 1
ATOM 695 C C . LEU A 1 85 ? -11.663 0.616 4.054 1.00 95.06 85 LEU A C 1
ATOM 697 O O . LEU A 1 85 ? -10.989 0.665 3.020 1.00 95.06 85 LEU A O 1
ATOM 701 N N . PRO A 1 86 ? -13.006 0.575 4.046 1.00 93.62 86 PRO A N 1
ATOM 702 C CA . PRO A 1 86 ? -13.783 0.720 2.822 1.00 93.62 86 PRO A CA 1
ATOM 703 C C . PRO A 1 86 ? -13.406 1.996 2.082 1.00 93.62 86 PRO A C 1
ATOM 705 O O . PRO A 1 86 ? -13.433 3.092 2.643 1.00 93.62 86 PRO A O 1
ATOM 708 N N . ASN A 1 87 ? -13.041 1.853 0.814 1.00 88.88 87 ASN A N 1
ATOM 709 C CA . ASN A 1 87 ? -12.754 2.995 -0.027 1.00 88.88 87 ASN A CA 1
ATOM 710 C C . ASN A 1 87 ? -14.053 3.452 -0.696 1.00 88.88 87 ASN A C 1
ATOM 712 O O . ASN A 1 87 ? -14.588 2.783 -1.576 1.00 88.88 87 ASN A O 1
ATOM 716 N N . SER A 1 88 ? -14.551 4.614 -0.287 1.00 82.94 88 SER A N 1
ATOM 717 C CA . SER A 1 88 ? -15.739 5.230 -0.884 1.00 82.94 88 SER A CA 1
ATOM 718 C C . SER A 1 88 ? -15.434 6.035 -2.151 1.00 82.94 88 SER A C 1
ATOM 720 O O . SER A 1 88 ? -16.361 6.510 -2.806 1.00 82.94 88 SER A O 1
ATOM 722 N N . ARG A 1 89 ? -14.154 6.217 -2.510 1.00 80.25 89 ARG A N 1
ATOM 723 C CA . ARG A 1 89 ? -13.741 7.034 -3.659 1.00 80.25 89 ARG A CA 1
ATOM 724 C C . ARG A 1 89 ? -13.400 6.178 -4.873 1.00 80.25 89 ARG A C 1
ATOM 726 O O . ARG A 1 89 ? -12.703 5.174 -4.767 1.00 80.25 89 ARG A O 1
ATOM 733 N N . SER A 1 90 ? -13.808 6.624 -6.057 1.00 84.44 90 SER A N 1
ATOM 734 C CA . SER A 1 90 ? -13.310 6.056 -7.311 1.00 84.44 90 SER A CA 1
ATOM 735 C C . SER A 1 90 ? -11.812 6.325 -7.458 1.00 84.44 90 SER A C 1
ATOM 737 O O . SER A 1 90 ? -11.359 7.447 -7.228 1.00 84.44 90 SER A O 1
ATOM 739 N N . VAL A 1 91 ? -11.053 5.318 -7.885 1.00 87.94 91 VAL A N 1
ATOM 740 C CA . VAL A 1 91 ? -9.615 5.454 -8.143 1.00 87.94 91 VAL A CA 1
ATOM 741 C C . VAL A 1 91 ? -9.376 5.551 -9.641 1.00 87.94 91 VAL A C 1
ATOM 743 O O . VAL A 1 91 ? -9.712 4.629 -10.383 1.00 87.94 91 VAL A O 1
ATOM 746 N N . ASP A 1 92 ? -8.746 6.638 -10.078 1.00 91.31 92 ASP A N 1
ATOM 747 C CA . ASP A 1 92 ? -8.227 6.733 -11.438 1.00 91.31 92 ASP A CA 1
ATOM 748 C C . ASP A 1 92 ? -6.922 5.924 -11.551 1.00 91.31 92 ASP A C 1
ATOM 750 O O . ASP A 1 92 ? -5.868 6.287 -11.018 1.00 91.31 92 ASP A O 1
ATOM 754 N N . LEU A 1 93 ? -6.998 4.796 -12.261 1.00 91.12 93 LEU A N 1
ATOM 755 C CA . LEU A 1 93 ? -5.868 3.888 -12.454 1.00 91.12 93 LEU A CA 1
ATOM 756 C C . LEU A 1 93 ? -4.759 4.470 -13.340 1.00 91.12 93 LEU A C 1
ATOM 758 O O . LEU A 1 93 ? -3.632 3.971 -13.303 1.00 91.12 93 LEU A O 1
ATOM 762 N N . LEU A 1 94 ? -5.041 5.474 -14.173 1.00 94.88 94 LEU A N 1
ATOM 763 C CA . LEU A 1 94 ? -4.006 6.178 -14.927 1.00 94.88 94 LEU A CA 1
ATOM 764 C C . LEU A 1 94 ? -3.205 7.083 -13.989 1.00 94.88 94 LEU A C 1
ATOM 766 O O . LEU A 1 94 ? -1.977 7.004 -13.976 1.00 94.88 94 LEU A O 1
ATOM 770 N N . VAL A 1 95 ? -3.891 7.867 -13.155 1.00 94.31 95 VAL A N 1
ATOM 771 C CA . VAL A 1 95 ? -3.248 8.745 -12.162 1.00 94.31 95 VAL A CA 1
ATOM 772 C C . VAL A 1 95 ? -2.408 7.932 -11.180 1.00 94.31 95 VAL A C 1
ATOM 774 O O . VAL A 1 95 ? -1.243 8.259 -10.952 1.00 94.31 95 VAL A O 1
ATOM 777 N N . TYR A 1 96 ? -2.951 6.824 -10.669 1.00 95.00 96 TYR A N 1
ATOM 778 C CA . TYR A 1 96 ? -2.205 5.898 -9.815 1.00 95.00 96 TYR A CA 1
ATOM 779 C C . TYR A 1 96 ? -0.922 5.384 -10.490 1.00 95.00 96 TYR A C 1
ATOM 781 O O . TYR A 1 96 ? 0.144 5.399 -9.874 1.00 95.00 96 TYR A O 1
ATOM 789 N N . ARG A 1 97 ? -0.995 4.948 -11.757 1.00 95.81 97 ARG A N 1
ATOM 790 C CA . ARG A 1 97 ? 0.177 4.437 -12.490 1.00 95.81 97 ARG A CA 1
ATOM 791 C C . ARG A 1 97 ? 1.250 5.507 -12.671 1.00 95.81 97 ARG A C 1
ATOM 793 O O . ARG A 1 97 ? 2.420 5.240 -12.408 1.00 95.81 97 ARG A O 1
ATOM 800 N N . LEU A 1 98 ? 0.852 6.724 -13.043 1.00 97.38 98 LEU A N 1
ATOM 801 C CA . LEU A 1 98 ? 1.772 7.856 -13.175 1.00 97.38 98 LEU A CA 1
ATOM 802 C C . LEU A 1 98 ? 2.447 8.197 -11.841 1.00 97.38 98 LEU A C 1
ATOM 804 O O . LEU A 1 98 ? 3.662 8.400 -11.794 1.00 97.38 98 LEU A O 1
ATOM 808 N N . TRP A 1 99 ? 1.674 8.216 -10.753 1.00 97.00 99 TRP A N 1
ATOM 809 C CA . TRP A 1 99 ? 2.196 8.412 -9.403 1.00 97.00 99 TRP A CA 1
ATOM 810 C C . TRP A 1 99 ? 3.198 7.315 -9.024 1.00 97.00 99 TRP A C 1
ATOM 812 O O . TRP A 1 99 ? 4.313 7.620 -8.598 1.00 97.00 99 TRP A O 1
ATOM 822 N N . HIS A 1 100 ? 2.840 6.047 -9.237 1.00 97.06 100 HIS A N 1
ATOM 823 C CA . HIS A 1 100 ? 3.677 4.902 -8.889 1.00 97.06 100 HIS A CA 1
ATOM 824 C C . HIS A 1 100 ? 5.017 4.949 -9.631 1.00 97.06 100 HIS A C 1
ATOM 826 O O . HIS A 1 100 ? 6.077 4.824 -9.015 1.00 97.06 100 HIS A O 1
ATOM 832 N N . ASP A 1 101 ? 4.990 5.186 -10.942 1.00 97.31 101 ASP A N 1
ATOM 833 C CA . ASP A 1 101 ? 6.200 5.245 -11.759 1.00 97.31 101 ASP A CA 1
ATOM 834 C C . ASP A 1 101 ? 7.097 6.421 -11.373 1.00 97.31 101 ASP A C 1
ATOM 836 O O . ASP A 1 101 ? 8.322 6.275 -11.342 1.00 97.31 101 ASP A O 1
ATOM 840 N N . LYS A 1 102 ? 6.507 7.575 -11.038 1.00 97.44 102 LYS A N 1
ATOM 841 C CA . LYS A 1 102 ? 7.250 8.738 -10.540 1.00 97.44 102 LYS A CA 1
ATOM 842 C C . LYS A 1 102 ? 7.977 8.411 -9.234 1.00 97.44 102 LYS A C 1
ATOM 844 O O . LYS A 1 102 ? 9.188 8.612 -9.156 1.00 97.44 102 LYS A O 1
ATOM 849 N N . GLN A 1 103 ? 7.263 7.871 -8.245 1.00 97.31 103 GLN A N 1
ATOM 850 C CA . GLN A 1 103 ? 7.830 7.519 -6.939 1.00 97.31 103 GLN A CA 1
ATOM 851 C C . GLN A 1 103 ? 8.927 6.455 -7.064 1.00 97.31 103 GLN A C 1
ATOM 853 O O . GLN A 1 103 ? 10.007 6.588 -6.488 1.00 97.31 103 GLN A O 1
ATOM 858 N N . LEU A 1 104 ? 8.687 5.420 -7.873 1.00 97.06 104 LEU A N 1
ATOM 859 C CA . LEU A 1 104 ? 9.655 4.351 -8.091 1.00 97.06 104 LEU A CA 1
ATOM 860 C C . LEU A 1 104 ? 10.931 4.861 -8.770 1.00 97.06 104 LEU A C 1
ATOM 862 O O . LEU A 1 104 ? 12.025 4.533 -8.315 1.00 97.06 104 LEU A O 1
ATOM 866 N N . LYS A 1 105 ? 10.813 5.686 -9.819 1.00 97.06 105 LYS A N 1
ATOM 867 C CA . LYS A 1 105 ? 11.974 6.292 -10.495 1.00 97.06 105 LYS A CA 1
ATOM 868 C C . LYS A 1 105 ? 12.789 7.164 -9.544 1.00 97.06 105 LYS A C 1
ATOM 870 O O . LYS A 1 105 ? 14.011 7.042 -9.520 1.00 97.06 105 LYS A O 1
ATOM 875 N N . GLN A 1 106 ? 12.122 8.005 -8.753 1.00 96.81 106 GLN A N 1
ATOM 876 C CA . GLN A 1 106 ? 12.781 8.899 -7.802 1.00 96.81 106 GLN A CA 1
ATOM 877 C C . GLN A 1 106 ? 13.584 8.120 -6.754 1.00 96.81 106 GLN A C 1
ATOM 879 O O . GLN A 1 106 ? 14.764 8.397 -6.551 1.00 96.81 106 GLN A O 1
ATOM 884 N N . LEU A 1 107 ? 12.974 7.114 -6.126 1.00 96.44 107 LEU A N 1
ATOM 885 C CA . LEU A 1 107 ? 13.635 6.324 -5.087 1.00 96.44 107 LEU A CA 1
ATOM 886 C C . LEU A 1 107 ? 14.764 5.447 -5.652 1.00 96.44 107 LEU A C 1
ATOM 888 O O . LEU A 1 107 ? 15.808 5.313 -5.020 1.00 96.44 107 LEU A O 1
ATOM 892 N N . LEU A 1 108 ? 14.605 4.890 -6.859 1.00 96.00 108 LEU A N 1
ATOM 893 C CA . LEU A 1 108 ? 15.674 4.128 -7.519 1.00 96.00 108 LEU A CA 1
ATOM 894 C C . LEU A 1 108 ? 16.878 5.003 -7.883 1.00 96.00 108 LEU A C 1
ATOM 896 O O . LEU A 1 108 ? 18.004 4.511 -7.889 1.00 96.00 108 LEU A O 1
ATOM 900 N N . PHE A 1 109 ? 16.649 6.274 -8.217 1.00 95.25 109 PHE A N 1
ATOM 901 C CA . PHE A 1 109 ? 17.725 7.229 -8.462 1.00 95.25 109 PHE A CA 1
ATOM 902 C C . PHE A 1 109 ? 18.486 7.553 -7.167 1.00 95.25 109 PHE A C 1
ATOM 904 O O . PHE A 1 109 ? 19.715 7.544 -7.162 1.00 95.25 109 PHE A O 1
ATOM 911 N N . GLN A 1 110 ? 17.761 7.752 -6.062 1.00 92.62 110 GLN A N 1
ATOM 912 C CA . GLN A 1 110 ? 18.345 8.002 -4.740 1.00 92.62 110 GLN A CA 1
ATOM 913 C C . GLN A 1 110 ? 19.168 6.820 -4.212 1.00 92.62 110 GLN A C 1
ATOM 915 O O . GLN A 1 110 ? 20.189 7.045 -3.585 1.00 92.62 110 GLN A O 1
ATOM 920 N N . GLU A 1 111 ? 18.786 5.567 -4.490 1.00 86.56 111 GLU A N 1
ATOM 921 C CA . GLU A 1 111 ? 19.586 4.389 -4.098 1.00 86.56 111 GLU A CA 1
ATOM 922 C C . GLU A 1 111 ? 20.936 4.273 -4.839 1.00 86.56 111 GLU A C 1
ATOM 924 O O . GLU A 1 111 ? 21.773 3.462 -4.447 1.00 86.56 111 GLU A O 1
ATOM 929 N N . ARG A 1 112 ? 21.132 5.014 -5.940 1.00 80.81 112 ARG A N 1
ATOM 930 C CA . ARG A 1 112 ? 22.355 4.980 -6.764 1.00 80.81 112 ARG A CA 1
ATOM 931 C C . ARG A 1 112 ? 23.314 6.140 -6.498 1.00 80.81 112 ARG A C 1
ATOM 933 O O . ARG A 1 112 ? 24.430 6.092 -7.011 1.00 80.81 112 ARG A O 1
ATOM 940 N N . SER A 1 113 ? 22.846 7.176 -5.805 1.00 61.50 113 SER A N 1
ATOM 941 C CA . SER A 1 113 ? 23.606 8.392 -5.485 1.00 61.50 113 SER A CA 1
ATOM 942 C C . SER A 1 113 ? 24.185 8.285 -4.082 1.00 61.50 113 SER A C 1
ATOM 944 O O . SER A 1 113 ? 25.323 8.757 -3.894 1.00 61.50 113 SER A O 1
#